Protein AF-A0A2N7JYB6-F1 (afdb_monomer_lite)

pLDDT: mean 94.89, std 7.23, range [51.0, 98.69]

InterPro domains:
  IPR009045 Peptidase M74/Hedgehog-like, zinc-binding domain superfamily [G3DSA:3.30.1380.10] (2-72)
  IPR009045 Peptidase M74/Hedgehog-like, zinc-binding domain superfamily [SSF55166] (7-72)
  IPR039561 Peptidase M15C [PF13539] (6-72)

Structure (mmCIF, N/CA/C/O backbone):
data_AF-A0A2N7JYB6-F1
#
_entry.id   AF-A0A2N7JYB6-F1
#
loop_
_atom_site.group_PDB
_atom_site.id
_atom_site.type_symbol
_atom_site.label_atom_id
_atom_site.label_alt_id
_atom_site.label_comp_id
_atom_site.label_asym_id
_atom_site.label_entity_id
_atom_site.label_seq_id
_atom_site.pdbx_PDB_ins_code
_atom_site.Cartn_x
_atom_site.Cartn_y
_atom_site.Cartn_z
_atom_site.occupancy
_atom_site.B_iso_or_equiv
_atom_site.auth_seq_id
_atom_site.auth_comp_id
_atom_site.auth_asym_id
_atom_site.auth_atom_id
_atom_site.pdbx_PDB_model_num
ATOM 1 N N . MET A 1 1 ? 8.824 -14.678 1.069 1.00 51.00 1 MET A N 1
ATOM 2 C CA . MET A 1 1 ? 7.664 -15.591 1.188 1.00 51.00 1 MET A CA 1
ATOM 3 C C . MET A 1 1 ? 6.733 -15.048 2.257 1.00 51.00 1 MET A C 1
ATOM 5 O O . MET A 1 1 ? 7.240 -14.546 3.256 1.00 51.00 1 MET A O 1
ATOM 9 N N . SER A 1 2 ? 5.416 -15.123 2.040 1.00 66.44 2 SER A N 1
ATOM 10 C CA . SER A 1 2 ? 4.414 -14.687 3.021 1.00 66.44 2 SER A CA 1
ATOM 11 C C . SER A 1 2 ? 4.561 -15.460 4.334 1.00 66.44 2 SER A C 1
ATOM 13 O O . SER A 1 2 ? 4.788 -16.669 4.327 1.00 66.44 2 SER A O 1
ATOM 15 N N . GLN A 1 3 ? 4.428 -14.764 5.463 1.00 77.69 3 GLN A N 1
ATOM 16 C CA . GLN A 1 3 ? 4.369 -15.392 6.786 1.00 77.69 3 GLN A CA 1
ATOM 17 C C . GLN A 1 3 ? 2.967 -15.925 7.115 1.00 77.69 3 GLN A C 1
ATOM 19 O O . GLN A 1 3 ? 2.766 -16.486 8.187 1.00 77.69 3 GLN A O 1
ATOM 24 N N . LEU A 1 4 ? 1.994 -15.739 6.224 1.00 86.38 4 LEU A N 1
ATOM 25 C CA . LEU A 1 4 ? 0.594 -16.102 6.413 1.00 86.38 4 LEU A CA 1
ATOM 26 C C . LEU A 1 4 ? 0.274 -17.359 5.601 1.00 86.38 4 LEU A C 1
ATOM 28 O O . LEU A 1 4 ? 0.804 -17.547 4.508 1.00 86.38 4 LEU A O 1
ATOM 32 N N . ASP A 1 5 ? -0.582 -18.220 6.147 1.00 87.19 5 ASP A N 1
ATOM 33 C CA . ASP A 1 5 ? -0.963 -19.502 5.528 1.00 87.19 5 ASP A CA 1
ATOM 34 C C . ASP A 1 5 ? -2.400 -19.508 4.990 1.00 87.19 5 ASP A C 1
ATOM 36 O O . ASP A 1 5 ? -2.846 -20.500 4.420 1.00 87.19 5 ASP A O 1
ATOM 40 N N . GLY A 1 6 ? -3.131 -18.405 5.166 1.00 85.12 6 GLY A N 1
ATOM 41 C CA . GLY A 1 6 ? -4.483 -18.239 4.644 1.00 85.12 6 GLY A CA 1
ATOM 42 C C . GLY A 1 6 ? -5.561 -19.047 5.371 1.00 85.12 6 GLY A C 1
ATOM 43 O O . GLY A 1 6 ? -6.730 -18.926 5.013 1.00 85.12 6 GLY A O 1
ATOM 44 N N . HIS A 1 7 ? -5.206 -19.840 6.389 1.00 86.44 7 HIS A N 1
ATOM 45 C CA . HIS A 1 7 ? -6.154 -20.667 7.138 1.00 86.44 7 HIS A CA 1
ATOM 46 C C . HIS A 1 7 ? -6.067 -20.438 8.651 1.00 86.44 7 HIS A C 1
ATOM 48 O O . HIS A 1 7 ? -7.017 -19.951 9.255 1.00 86.44 7 HIS A O 1
ATOM 54 N N . LYS A 1 8 ? -4.921 -20.741 9.273 1.00 89.31 8 LYS A N 1
ATOM 55 C CA . LYS A 1 8 ? -4.670 -20.453 10.697 1.00 89.31 8 LYS A CA 1
ATOM 56 C C . LYS A 1 8 ? -4.167 -19.027 10.903 1.00 89.31 8 LYS A C 1
ATOM 58 O O . LYS A 1 8 ? -4.372 -18.445 11.964 1.00 89.31 8 LYS A O 1
ATOM 63 N N . ARG A 1 9 ? -3.503 -18.465 9.893 1.00 87.31 9 ARG A N 1
ATOM 64 C CA . ARG A 1 9 ? -2.986 -17.094 9.865 1.00 87.31 9 ARG A CA 1
ATOM 65 C C . ARG A 1 9 ? -3.533 -16.402 8.619 1.00 87.31 9 ARG A C 1
ATOM 67 O O . ARG A 1 9 ? -2.906 -16.492 7.560 1.00 87.31 9 ARG A O 1
ATOM 74 N N . PRO A 1 10 ? -4.714 -15.768 8.718 1.00 89.88 10 PRO A N 1
ATOM 75 C CA . PRO A 1 10 ? -5.372 -15.170 7.567 1.00 89.88 10 PRO A CA 1
ATOM 76 C C . PRO A 1 10 ? -4.687 -13.874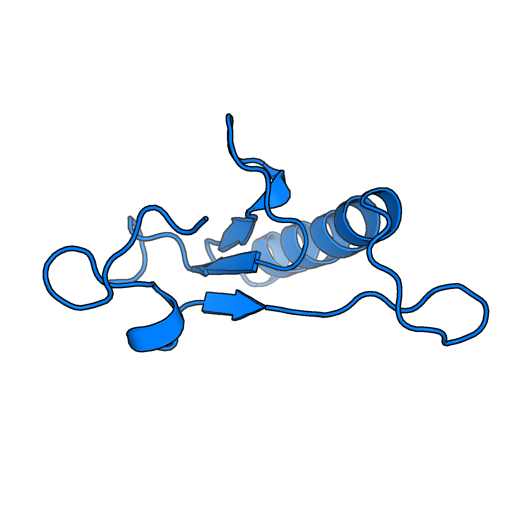 7.117 1.00 89.88 10 PRO A C 1
ATOM 78 O O . PRO A 1 10 ? -4.259 -13.039 7.928 1.00 89.88 10 PRO A O 1
ATOM 81 N N . SER A 1 11 ? -4.628 -13.703 5.798 1.00 92.94 11 SER A N 1
ATOM 82 C CA . SER A 1 11 ? -4.216 -12.465 5.135 1.00 92.94 11 SER A CA 1
ATOM 83 C C . SER A 1 11 ? -5.323 -11.419 5.179 1.00 92.94 11 SER A C 1
ATOM 85 O O . SER A 1 11 ? -6.504 -11.750 5.099 1.00 92.94 11 SER A O 1
ATOM 87 N N . ARG A 1 12 ? -4.943 -10.137 5.251 1.00 94.94 12 ARG A N 1
ATOM 88 C CA . ARG A 1 12 ? -5.892 -9.013 5.152 1.00 94.94 12 ARG A CA 1
ATOM 89 C C . ARG A 1 12 ? -6.553 -8.915 3.781 1.00 94.94 12 ARG A C 1
ATOM 91 O O . ARG A 1 12 ? -7.673 -8.425 3.687 1.00 94.94 12 ARG A O 1
ATOM 98 N N . HIS A 1 13 ? -5.911 -9.460 2.750 1.00 95.88 13 HIS A N 1
ATOM 99 C CA . HIS A 1 13 ? -6.508 -9.602 1.422 1.00 95.88 13 HIS A CA 1
ATOM 100 C C . HIS A 1 13 ? -7.758 -10.493 1.445 1.00 95.88 13 HIS A C 1
ATOM 102 O O . HIS A 1 13 ? -8.729 -10.203 0.757 1.00 95.88 13 HIS A O 1
ATOM 108 N N . GLN A 1 14 ? -7.795 -11.537 2.285 1.00 95.31 14 GLN A N 1
ATOM 109 C CA . GLN A 1 14 ? -8.947 -12.450 2.354 1.00 95.31 14 GLN A CA 1
ATOM 110 C C . GLN A 1 14 ? -10.188 -11.797 2.964 1.00 95.31 14 GLN A C 1
ATOM 112 O O . GLN A 1 14 ? -11.305 -12.171 2.624 1.00 95.31 14 GLN A O 1
ATOM 117 N N . SER A 1 15 ? -9.997 -10.829 3.860 1.00 94.94 15 SER A N 1
ATOM 118 C CA . SER A 1 15 ? -11.093 -10.068 4.455 1.00 94.94 15 SER A CA 1
ATOM 119 C C . SER A 1 15 ? -11.435 -8.804 3.658 1.00 94.94 15 SER A C 1
ATOM 121 O O . SER A 1 15 ? -12.259 -8.023 4.121 1.00 94.94 15 SER A O 1
ATOM 123 N N . GLY A 1 16 ? -10.795 -8.555 2.508 1.00 96.00 16 GLY A N 1
ATOM 124 C CA . GLY A 1 16 ? -11.005 -7.344 1.703 1.00 96.00 16 GLY A CA 1
ATOM 125 C C . GLY A 1 16 ? -10.445 -6.060 2.325 1.00 96.00 16 GLY A C 1
ATOM 126 O O . GLY A 1 16 ? -10.832 -4.964 1.937 1.00 96.00 16 GLY A O 1
ATOM 127 N N . HIS A 1 17 ? -9.546 -6.180 3.301 1.00 97.69 17 HIS A N 1
ATOM 128 C CA . HIS A 1 17 ? -8.990 -5.048 4.044 1.00 97.69 17 HIS A CA 1
ATOM 129 C C . HIS A 1 17 ? -7.579 -4.650 3.594 1.00 97.69 17 HIS A C 1
ATOM 131 O O . HIS A 1 17 ? -6.949 -3.799 4.223 1.00 97.69 17 HIS A O 1
ATOM 137 N N . ALA A 1 18 ? -7.054 -5.292 2.557 1.00 97.62 18 ALA A N 1
ATOM 138 C CA . ALA A 1 18 ? -5.781 -4.944 1.954 1.00 97.62 18 ALA A CA 1
ATOM 139 C C . ALA A 1 18 ? -5.896 -4.949 0.438 1.00 97.62 18 ALA A C 1
ATOM 141 O O . ALA A 1 18 ? -6.752 -5.634 -0.125 1.00 97.62 18 ALA A O 1
ATOM 142 N N . ILE A 1 19 ? -5.015 -4.179 -0.183 1.00 97.88 19 ILE A N 1
ATOM 143 C CA . ILE A 1 19 ? -4.806 -4.154 -1.621 1.00 97.88 19 ILE A CA 1
ATOM 144 C C . ILE A 1 19 ? -3.309 -4.173 -1.902 1.00 97.88 19 ILE A C 1
ATOM 146 O O . ILE A 1 19 ? -2.513 -3.672 -1.105 1.00 97.88 19 ILE A O 1
ATOM 150 N N . ASP A 1 20 ? -2.971 -4.682 -3.079 1.00 98.00 20 ASP A N 1
ATOM 151 C CA . ASP A 1 20 ? -1.654 -4.512 -3.670 1.00 98.00 20 ASP A CA 1
ATOM 152 C C . ASP A 1 20 ? -1.807 -3.640 -4.913 1.00 98.00 20 ASP A C 1
ATOM 154 O O . ASP A 1 20 ? -2.779 -3.766 -5.665 1.00 98.00 20 ASP A O 1
ATOM 158 N N . PHE A 1 21 ? -0.847 -2.751 -5.134 1.00 98.06 21 PHE A N 1
ATOM 159 C CA . PHE A 1 21 ? -0.791 -1.919 -6.330 1.00 98.06 21 PHE A CA 1
ATOM 160 C C . PHE A 1 21 ? 0.541 -2.095 -7.053 1.00 98.06 21 PHE A C 1
ATOM 162 O O . PHE A 1 21 ? 1.542 -2.514 -6.476 1.00 98.06 21 PHE A O 1
ATOM 169 N N . VAL A 1 22 ? 0.557 -1.741 -8.336 1.00 98.12 22 VAL A N 1
ATOM 170 C CA . VAL A 1 22 ? 1.770 -1.747 -9.152 1.00 98.12 22 VAL A CA 1
ATOM 171 C C . VAL A 1 22 ? 2.157 -0.319 -9.513 1.00 98.12 22 VAL A C 1
ATOM 173 O O . VAL A 1 22 ? 1.302 0.499 -9.859 1.00 98.12 22 VAL A O 1
ATOM 176 N N . ALA A 1 23 ? 3.446 -0.007 -9.409 1.00 98.31 23 ALA A N 1
ATOM 177 C CA . ALA A 1 23 ? 3.972 1.284 -9.823 1.00 98.31 23 ALA A CA 1
ATOM 178 C C . ALA A 1 23 ? 4.222 1.315 -11.336 1.00 98.31 23 ALA A C 1
ATOM 180 O O . ALA A 1 23 ? 4.700 0.339 -11.920 1.00 98.31 23 ALA A O 1
ATOM 181 N N . TYR A 1 24 ? 3.952 2.467 -11.945 1.00 98.19 24 TYR A N 1
ATOM 182 C CA . TYR A 1 24 ? 4.372 2.789 -13.303 1.00 98.19 24 TYR A CA 1
ATOM 183 C C . TYR A 1 24 ? 5.486 3.835 -13.252 1.00 98.19 24 TYR A C 1
ATOM 185 O O . TYR A 1 24 ? 5.411 4.783 -12.467 1.00 98.19 24 TYR A O 1
ATOM 193 N N . ASP A 1 25 ? 6.520 3.645 -14.064 1.00 97.88 25 ASP A N 1
ATOM 194 C CA . ASP A 1 25 ? 7.583 4.626 -14.248 1.00 97.88 25 ASP A CA 1
ATOM 195 C C . ASP A 1 25 ? 7.133 5.793 -15.145 1.00 97.88 25 ASP A C 1
ATOM 197 O O . ASP A 1 25 ? 6.022 5.828 -15.683 1.00 97.88 25 ASP A O 1
ATOM 201 N N . GLU A 1 26 ? 8.020 6.764 -15.331 1.00 97.44 26 GLU A N 1
ATOM 202 C CA . GLU A 1 26 ? 7.810 7.935 -16.184 1.00 97.44 26 GLU A CA 1
ATOM 203 C C . GLU A 1 26 ? 7.515 7.601 -17.658 1.00 97.44 26 GLU A C 1
ATOM 205 O O . GLU A 1 26 ? 6.971 8.436 -18.378 1.00 97.44 26 GLU A O 1
ATOM 210 N N . ASN A 1 27 ? 7.819 6.381 -18.107 1.00 97.94 27 ASN A N 1
ATOM 211 C CA . ASN A 1 27 ? 7.554 5.890 -19.458 1.00 97.94 27 ASN A CA 1
ATOM 212 C C . ASN A 1 27 ? 6.314 4.984 -19.516 1.00 97.94 27 ASN A C 1
ATOM 214 O O . ASN A 1 27 ? 6.125 4.263 -20.499 1.00 97.94 27 ASN A O 1
ATOM 218 N N . SER A 1 28 ? 5.471 5.004 -18.478 1.00 97.19 28 SER A N 1
ATOM 219 C CA . SER A 1 28 ? 4.276 4.159 -18.359 1.00 97.19 28 SER A CA 1
ATOM 220 C C . SER A 1 28 ? 4.579 2.657 -18.403 1.00 97.19 28 SER A C 1
ATOM 222 O O . SER A 1 28 ? 3.743 1.860 -18.838 1.00 97.19 28 SER A O 1
ATOM 224 N N . LYS A 1 29 ? 5.755 2.237 -17.929 1.00 98.44 29 LYS A N 1
ATOM 225 C CA . LYS A 1 29 ? 6.096 0.820 -17.763 1.00 98.44 29 LYS A CA 1
ATOM 226 C C . LYS A 1 29 ? 5.946 0.403 -16.312 1.00 98.44 29 LYS A C 1
ATOM 228 O O . LYS A 1 29 ? 6.291 1.147 -15.401 1.00 98.44 29 LYS A O 1
ATOM 233 N N . VAL A 1 30 ? 5.470 -0.822 -16.105 1.00 98.19 30 VAL A N 1
ATOM 234 C CA . VAL A 1 30 ? 5.443 -1.442 -14.778 1.00 98.19 30 VAL A CA 1
ATOM 235 C C . VAL A 1 30 ? 6.859 -1.504 -14.207 1.00 98.19 30 VAL A C 1
ATOM 237 O O . VAL A 1 30 ? 7.784 -1.965 -14.878 1.00 98.19 30 VAL A O 1
ATOM 240 N N . THR A 1 31 ? 7.011 -1.086 -12.953 1.00 97.94 31 THR A N 1
ATOM 241 C CA . THR A 1 31 ? 8.277 -1.127 -12.224 1.00 97.94 31 THR A CA 1
ATOM 242 C C . THR A 1 31 ? 8.108 -1.685 -10.813 1.00 97.94 31 THR A C 1
ATOM 244 O O . THR A 1 31 ? 7.079 -1.520 -10.155 1.00 97.94 31 THR A O 1
ATOM 247 N N . TRP A 1 32 ? 9.161 -2.344 -10.337 1.00 97.44 32 TRP A N 1
ATOM 248 C CA . TRP A 1 32 ? 9.280 -2.879 -8.978 1.00 97.44 32 TRP A CA 1
ATOM 249 C C . TRP A 1 32 ? 10.348 -2.132 -8.163 1.00 97.44 32 TRP A C 1
ATOM 251 O O . TRP A 1 32 ? 10.678 -2.542 -7.053 1.00 97.44 32 TRP A O 1
ATOM 261 N N . ASP A 1 33 ? 10.904 -1.043 -8.709 1.00 97.88 33 ASP A N 1
ATOM 262 C CA . ASP A 1 33 ? 11.874 -0.206 -8.004 1.00 97.88 33 ASP A CA 1
ATOM 263 C C . ASP A 1 33 ? 11.197 0.476 -6.807 1.00 97.88 33 ASP A C 1
ATOM 265 O O . ASP A 1 33 ? 10.233 1.236 -6.937 1.00 97.88 33 ASP A O 1
ATOM 269 N N . PHE A 1 34 ? 11.728 0.182 -5.622 1.00 97.50 34 PHE A N 1
ATOM 270 C CA . PHE A 1 34 ? 11.156 0.551 -4.337 1.00 97.50 34 PHE A CA 1
ATOM 271 C C . PHE A 1 34 ? 10.962 2.068 -4.176 1.00 97.50 34 PHE A C 1
ATOM 273 O O . PHE A 1 34 ? 10.025 2.492 -3.496 1.0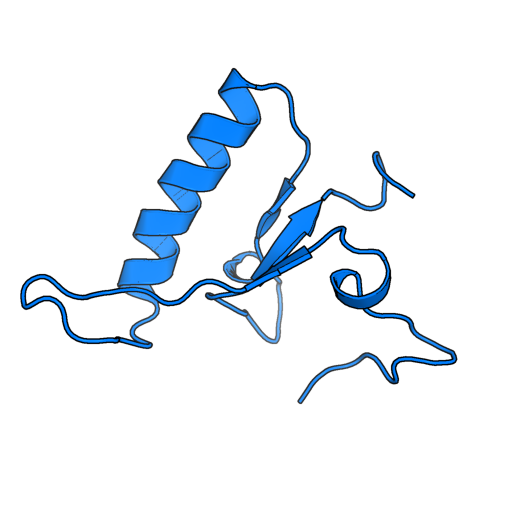0 97.50 34 PHE A O 1
ATOM 280 N N . LYS A 1 35 ? 11.772 2.897 -4.853 1.00 97.94 35 LYS A N 1
ATOM 281 C CA . LYS A 1 35 ? 11.650 4.365 -4.787 1.00 97.94 35 LYS A CA 1
ATOM 282 C C . LYS A 1 35 ? 10.281 4.871 -5.264 1.00 97.94 35 LYS A C 1
ATOM 284 O O . LYS A 1 35 ? 9.768 5.850 -4.724 1.00 97.94 35 LYS A O 1
ATOM 289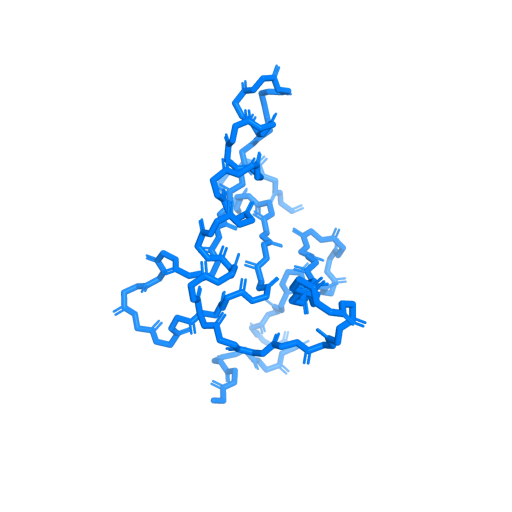 N N . TYR A 1 36 ? 9.666 4.199 -6.244 1.00 98.50 36 TYR A N 1
ATOM 290 C CA . TYR A 1 36 ? 8.331 4.570 -6.724 1.00 98.50 36 TYR A CA 1
ATOM 291 C C . TYR A 1 36 ? 7.268 4.223 -5.681 1.00 98.50 36 TYR A C 1
ATOM 293 O O . TYR A 1 36 ? 6.378 5.029 -5.424 1.00 98.50 36 TYR A O 1
ATOM 301 N N . TYR A 1 37 ? 7.397 3.075 -5.014 1.00 98.56 37 TYR A N 1
ATOM 302 C CA . TYR A 1 37 ? 6.495 2.687 -3.929 1.00 98.56 37 TYR A CA 1
ATOM 303 C C . TYR A 1 37 ? 6.630 3.617 -2.717 1.00 98.56 37 TYR A C 1
ATOM 305 O O . TYR A 1 37 ? 5.621 3.948 -2.106 1.00 98.56 37 TYR A O 1
A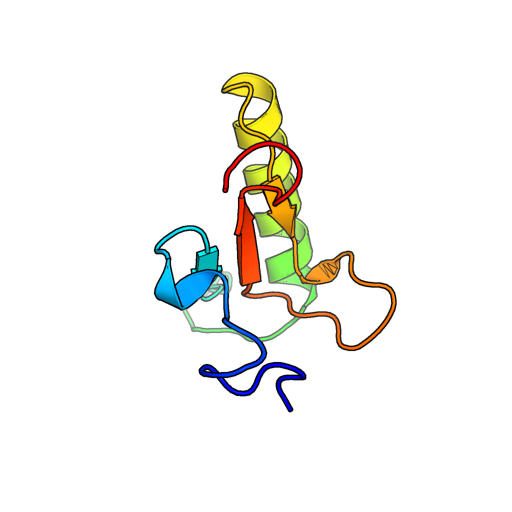TOM 313 N N . GLU A 1 38 ? 7.829 4.123 -2.402 1.00 98.25 38 GLU A N 1
ATOM 314 C CA . GLU A 1 38 ? 8.017 5.171 -1.382 1.00 98.25 38 GLU A CA 1
ATOM 315 C C . GLU A 1 38 ? 7.338 6.494 -1.753 1.00 98.25 38 GLU A C 1
ATOM 317 O O . GLU A 1 38 ? 6.781 7.172 -0.887 1.00 98.25 38 GLU A O 1
ATOM 322 N N . ALA A 1 39 ? 7.374 6.887 -3.028 1.00 98.25 39 ALA A N 1
ATOM 323 C CA . ALA A 1 39 ? 6.678 8.083 -3.496 1.00 98.25 39 ALA A CA 1
ATOM 324 C C . ALA A 1 39 ? 5.152 7.905 -3.437 1.00 98.25 39 ALA A C 1
ATOM 326 O O . ALA A 1 39 ? 4.452 8.758 -2.888 1.00 98.25 39 ALA A O 1
ATOM 327 N N . ILE A 1 40 ? 4.642 6.775 -3.929 1.00 98.38 40 ILE A N 1
ATOM 328 C CA . ILE A 1 40 ? 3.212 6.443 -3.903 1.00 98.38 40 ILE A CA 1
ATOM 329 C C . ILE A 1 40 ? 2.716 6.307 -2.457 1.00 98.38 40 ILE A C 1
ATOM 331 O O . ILE A 1 40 ? 1.655 6.831 -2.120 1.00 98.38 40 ILE A O 1
ATOM 335 N N . SER A 1 41 ? 3.494 5.697 -1.559 1.00 98.12 41 SER A N 1
ATOM 336 C CA . SER A 1 41 ? 3.084 5.529 -0.162 1.00 98.12 41 SER A CA 1
ATOM 337 C C . SER A 1 41 ? 2.950 6.853 0.582 1.00 98.12 41 SER A C 1
ATOM 339 O O . SER A 1 41 ? 2.080 6.979 1.442 1.00 98.12 41 SER A O 1
ATOM 341 N N . LYS A 1 42 ? 3.735 7.881 0.230 1.00 98.44 42 LYS A N 1
ATOM 342 C CA . LYS A 1 42 ? 3.529 9.244 0.750 1.00 98.44 42 LYS A CA 1
ATOM 343 C C . LYS A 1 42 ? 2.160 9.794 0.350 1.00 98.44 42 LYS A C 1
ATOM 345 O O . LYS A 1 42 ? 1.504 10.396 1.199 1.00 98.44 42 LYS A O 1
ATOM 350 N N . ALA A 1 43 ? 1.716 9.551 -0.885 1.00 98.44 43 ALA A N 1
ATOM 351 C CA . ALA A 1 43 ? 0.388 9.951 -1.349 1.00 98.44 43 ALA A CA 1
ATOM 352 C C . ALA A 1 43 ? -0.725 9.177 -0.622 1.00 98.44 43 ALA A C 1
ATOM 354 O O . ALA A 1 43 ? -1.642 9.800 -0.093 1.00 98.44 43 ALA A O 1
ATOM 355 N N . PHE A 1 44 ? -0.599 7.850 -0.483 1.00 98.25 44 PHE A N 1
ATOM 356 C CA . PHE A 1 44 ? -1.529 7.044 0.325 1.00 98.25 44 PHE A CA 1
ATOM 357 C C . PHE A 1 44 ? -1.618 7.551 1.768 1.00 98.25 44 PHE A C 1
ATOM 359 O O . PHE A 1 44 ? -2.711 7.766 2.278 1.00 98.25 44 PHE A O 1
ATOM 366 N N . LYS A 1 45 ? -0.476 7.800 2.423 1.00 98.19 45 LYS A N 1
ATOM 367 C CA . LYS A 1 45 ? -0.424 8.315 3.801 1.00 98.19 45 LYS A CA 1
ATOM 368 C C . LYS A 1 45 ? -1.027 9.715 3.925 1.00 98.19 45 LYS A C 1
ATOM 370 O O . LYS A 1 45 ? -1.583 10.029 4.972 1.00 98.19 45 LYS A O 1
ATOM 375 N N . GLN A 1 46 ? -0.885 10.566 2.909 1.00 98.69 46 GLN A N 1
ATOM 376 C CA . GLN A 1 46 ? -1.527 11.881 2.882 1.00 98.69 46 GLN A CA 1
ATOM 377 C C . GLN A 1 46 ? -3.049 11.736 2.801 1.00 98.69 46 GLN A C 1
ATOM 379 O O . GLN A 1 46 ? -3.737 12.241 3.683 1.00 98.69 46 GLN A O 1
ATOM 384 N N . ALA A 1 47 ? -3.558 10.970 1.834 1.00 98.44 47 ALA A N 1
ATOM 385 C CA . ALA A 1 47 ? -4.992 10.725 1.680 1.00 98.44 47 ALA A CA 1
ATOM 386 C C . ALA A 1 47 ? -5.602 10.044 2.918 1.00 98.44 47 ALA A C 1
ATOM 388 O O . ALA A 1 47 ? -6.669 10.428 3.379 1.00 98.44 47 ALA A O 1
ATOM 389 N N . ALA A 1 48 ? -4.895 9.079 3.511 1.00 98.25 48 ALA A N 1
ATOM 390 C CA . ALA A 1 48 ? -5.303 8.413 4.744 1.00 98.25 48 ALA A CA 1
ATOM 391 C C . ALA A 1 48 ? -5.481 9.400 5.911 1.00 98.25 48 ALA A C 1
ATOM 393 O O . ALA A 1 48 ? -6.434 9.279 6.675 1.00 98.25 48 ALA A O 1
ATOM 394 N N . ARG A 1 49 ? -4.599 10.405 6.032 1.00 98.38 49 ARG A N 1
ATOM 395 C CA . ARG A 1 49 ? -4.753 11.477 7.029 1.00 98.38 49 ARG A CA 1
ATOM 396 C C . ARG A 1 49 ? -5.943 12.382 6.725 1.00 98.38 49 ARG A C 1
ATOM 398 O O . ARG A 1 49 ? -6.679 12.707 7.644 1.00 98.38 49 ARG A O 1
ATOM 405 N N . GLU A 1 50 ? -6.115 12.789 5.470 1.00 98.69 50 GLU A N 1
ATOM 406 C CA . GLU A 1 50 ? -7.205 13.685 5.046 1.00 98.69 50 GLU A CA 1
ATOM 407 C C . GLU A 1 50 ? -8.589 13.053 5.208 1.00 98.69 50 GLU A C 1
ATOM 409 O O . GLU A 1 50 ? -9.545 13.740 5.551 1.00 98.69 50 GLU A O 1
ATOM 414 N N . LEU A 1 51 ? -8.686 11.746 4.967 1.00 98.31 51 LEU A N 1
ATOM 415 C CA . LEU A 1 51 ? -9.927 10.976 5.049 1.00 98.31 51 LEU A CA 1
ATOM 416 C C . LEU A 1 51 ? -10.132 10.306 6.414 1.00 98.31 51 LEU A C 1
ATOM 418 O O . LEU A 1 51 ? -11.098 9.568 6.582 1.00 98.31 51 LEU A O 1
ATOM 422 N N . GLU A 1 52 ? -9.212 10.515 7.359 1.00 98.06 52 GLU A N 1
ATOM 423 C CA . GLU A 1 52 ? -9.231 9.894 8.689 1.00 98.06 52 GLU A CA 1
ATOM 424 C C . GLU A 1 52 ? -9.306 8.350 8.651 1.00 98.06 52 GLU A C 1
ATOM 426 O O . GLU A 1 52 ? -9.908 7.703 9.509 1.00 98.06 52 GLU A O 1
ATOM 431 N N . VAL A 1 53 ? -8.654 7.728 7.663 1.00 98.06 53 VAL A N 1
ATOM 432 C CA . VAL A 1 53 ? -8.601 6.268 7.496 1.00 98.06 53 VAL A CA 1
ATOM 433 C C . VAL A 1 53 ? -7.281 5.728 8.035 1.00 98.06 53 VAL A C 1
ATOM 435 O O . VAL A 1 53 ? -6.202 6.080 7.561 1.00 98.06 53 VAL A O 1
ATOM 438 N N . SER A 1 54 ? -7.336 4.820 9.013 1.00 97.94 54 SER A N 1
ATOM 439 C CA . SER A 1 54 ? -6.115 4.222 9.571 1.00 97.94 54 SER A CA 1
ATOM 440 C C . SER A 1 54 ? -5.558 3.123 8.658 1.00 97.94 54 SER A C 1
ATOM 442 O O . SER A 1 54 ? -6.100 2.018 8.595 1.00 97.94 54 SER A O 1
ATOM 444 N N . THR A 1 55 ? -4.443 3.406 7.981 1.00 98.06 55 THR A N 1
ATOM 445 C CA . THR A 1 55 ? -3.757 2.469 7.072 1.00 98.06 55 THR A CA 1
ATOM 446 C C . THR A 1 55 ? -2.336 2.139 7.526 1.00 98.06 55 THR A C 1
ATOM 448 O O . THR A 1 55 ? -1.661 2.969 8.135 1.00 98.06 55 THR A O 1
ATOM 451 N N . ILE A 1 56 ? -1.847 0.964 7.140 1.00 97.69 56 ILE A N 1
ATOM 452 C CA . ILE A 1 56 ? -0.459 0.513 7.267 1.00 97.69 56 ILE A CA 1
ATOM 453 C C . ILE A 1 56 ? 0.076 0.229 5.861 1.00 97.69 56 ILE A C 1
ATOM 455 O O . ILE A 1 56 ? -0.608 -0.383 5.044 1.00 97.69 56 ILE A O 1
ATOM 459 N N . TRP A 1 57 ? 1.310 0.650 5.587 1.00 98.50 57 TRP A N 1
ATOM 460 C CA . TRP A 1 57 ? 2.010 0.333 4.344 1.00 98.50 57 TRP A CA 1
ATOM 461 C C . TRP A 1 57 ? 3.073 -0.743 4.588 1.00 98.50 57 TRP A C 1
ATOM 463 O O . TRP A 1 57 ? 3.873 -0.623 5.519 1.00 98.50 57 TRP A O 1
ATOM 473 N N . GLY A 1 58 ? 3.112 -1.776 3.744 1.00 97.56 58 GLY A N 1
ATOM 474 C CA . GLY A 1 58 ? 4.054 -2.891 3.863 1.00 97.56 58 GLY A CA 1
ATOM 475 C C . GLY A 1 58 ? 5.520 -2.474 3.748 1.00 97.56 58 GLY A C 1
ATOM 476 O O . GLY A 1 58 ? 6.411 -3.102 4.326 1.00 97.56 58 GLY A O 1
ATOM 477 N N . GLY A 1 59 ? 5.791 -1.354 3.079 1.00 97.06 59 GLY A N 1
ATOM 478 C CA . GLY A 1 59 ? 7.130 -0.787 2.975 1.00 97.06 59 GLY A CA 1
ATOM 479 C C . GLY A 1 59 ? 7.684 -0.207 4.281 1.00 97.06 59 GLY A C 1
ATOM 480 O O . GLY A 1 59 ? 8.892 0.020 4.353 1.00 97.06 59 GLY A O 1
ATOM 481 N N . ASP A 1 60 ? 6.857 -0.002 5.312 1.00 97.00 60 ASP A N 1
ATOM 482 C CA . ASP A 1 60 ? 7.299 0.446 6.644 1.00 97.00 60 ASP A CA 1
ATOM 483 C C . ASP A 1 60 ? 7.613 -0.722 7.600 1.00 97.00 60 ASP A C 1
ATOM 485 O O . ASP A 1 60 ? 8.048 -0.503 8.735 1.00 97.00 60 ASP A O 1
ATOM 489 N N . TRP A 1 61 ? 7.390 -1.976 7.190 1.00 95.31 61 TRP A N 1
ATOM 490 C CA . TRP A 1 61 ? 7.669 -3.132 8.042 1.00 95.31 61 TRP A CA 1
ATOM 491 C C . TRP A 1 61 ? 9.167 -3.273 8.350 1.00 95.31 61 TRP A C 1
ATOM 493 O O . TRP A 1 61 ? 10.032 -3.032 7.508 1.00 95.31 61 TRP A O 1
ATOM 503 N N . LYS A 1 62 ? 9.491 -3.710 9.577 1.00 92.75 62 LYS A N 1
ATOM 504 C CA . LYS A 1 62 ? 10.885 -3.859 10.049 1.00 92.75 62 LYS A CA 1
ATOM 505 C C . LYS A 1 62 ? 11.681 -4.915 9.275 1.00 92.75 62 LYS A C 1
ATOM 507 O O . LYS A 1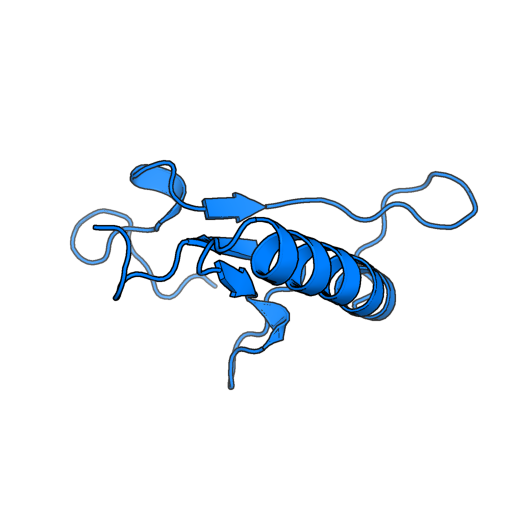 62 ? 12.904 -4.841 9.210 1.00 92.75 62 LYS A O 1
ATOM 512 N N . SER A 1 63 ? 11.001 -5.913 8.727 1.00 90.38 63 SER A N 1
ATOM 513 C CA . SER A 1 63 ? 11.568 -6.969 7.892 1.00 90.38 63 SER A CA 1
ATOM 514 C C . SER A 1 63 ? 10.550 -7.357 6.823 1.00 90.38 63 SER A C 1
ATOM 516 O O . SER A 1 63 ? 9.361 -7.099 6.990 1.00 90.38 63 SER A O 1
ATOM 518 N N . LEU A 1 64 ? 11.024 -7.954 5.722 1.00 89.69 64 LEU A N 1
ATOM 519 C CA . LEU A 1 64 ? 10.184 -8.326 4.573 1.00 89.69 64 LEU A CA 1
ATOM 520 C C . LEU A 1 64 ? 9.352 -7.143 4.041 1.00 89.69 64 LEU A C 1
ATOM 522 O O . LEU A 1 64 ? 8.157 -7.287 3.815 1.00 89.69 64 LEU A O 1
ATOM 526 N N . ARG A 1 65 ? 9.994 -5.976 3.867 1.00 94.94 65 ARG A N 1
ATOM 527 C CA . ARG A 1 65 ? 9.354 -4.767 3.323 1.00 94.94 65 ARG A CA 1
ATOM 528 C C . ARG A 1 65 ? 8.647 -5.092 2.008 1.00 94.94 65 ARG A C 1
ATOM 530 O O . ARG A 1 65 ? 9.275 -5.627 1.095 1.00 94.94 65 ARG A O 1
ATOM 537 N N . ASP A 1 66 ? 7.379 -4.713 1.928 1.00 96.56 66 ASP A N 1
ATOM 538 C CA . ASP A 1 66 ? 6.502 -5.006 0.797 1.00 96.56 66 ASP A CA 1
ATOM 539 C C . ASP A 1 66 ? 5.931 -3.703 0.223 1.00 96.56 66 ASP A C 1
ATOM 541 O O . ASP A 1 66 ? 5.033 -3.086 0.793 1.00 96.56 66 ASP A O 1
ATOM 545 N N . GLY A 1 67 ? 6.537 -3.223 -0.865 1.00 97.62 67 GLY A N 1
ATOM 546 C CA . GLY A 1 67 ? 6.189 -1.941 -1.484 1.00 97.62 67 GLY A CA 1
ATOM 547 C C . GLY A 1 67 ? 4.749 -1.880 -2.018 1.00 97.62 67 GLY A C 1
ATOM 548 O O . GLY A 1 67 ? 4.073 -0.887 -1.753 1.00 97.62 67 GLY A O 1
ATOM 549 N N . PRO A 1 68 ? 4.271 -2.898 -2.752 1.00 98.00 68 PRO A N 1
ATOM 550 C CA . PRO A 1 68 ? 2.891 -2.977 -3.238 1.00 98.00 68 PRO A CA 1
ATOM 551 C C . PRO A 1 68 ? 1.794 -2.970 -2.166 1.00 98.00 68 PRO A C 1
ATOM 553 O O . PRO A 1 68 ? 0.704 -2.471 -2.437 1.00 98.00 68 PRO A O 1
ATOM 556 N N . HIS A 1 69 ? 2.050 -3.520 -0.976 1.00 98.06 69 HIS A N 1
ATOM 557 C CA . HIS A 1 69 ? 0.996 -3.838 -0.004 1.00 98.06 69 HIS A CA 1
ATOM 558 C C . HIS A 1 69 ? 0.560 -2.638 0.841 1.00 98.06 69 HIS A C 1
ATOM 560 O O . HIS A 1 69 ? 1.371 -2.013 1.531 1.00 98.06 69 HIS A O 1
ATOM 566 N N . VAL A 1 70 ? -0.744 -2.359 0.877 1.00 98.06 70 VAL A N 1
ATOM 567 C CA . VAL A 1 70 ? -1.380 -1.429 1.827 1.00 98.06 70 VAL A CA 1
ATOM 568 C C . VAL A 1 70 ? -2.567 -2.123 2.480 1.00 98.06 70 VAL A C 1
ATOM 570 O O . VAL A 1 70 ? -3.395 -2.730 1.806 1.00 98.06 70 VAL A O 1
ATOM 573 N N . GLU A 1 71 ? -2.690 -1.994 3.799 1.00 98.00 71 GLU A N 1
ATOM 574 C CA . G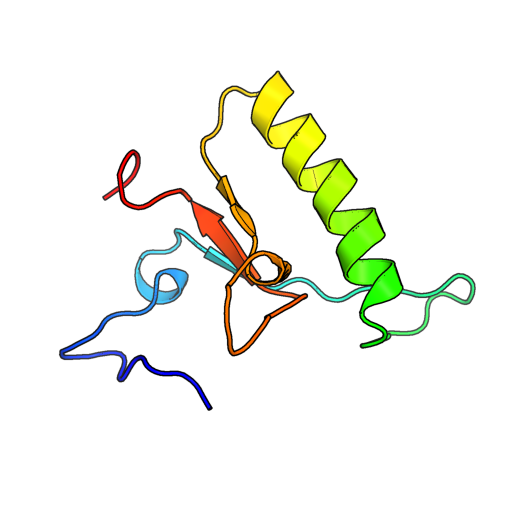LU A 1 71 ? -3.806 -2.564 4.551 1.00 98.00 71 GLU A CA 1
ATOM 575 C C . GLU A 1 71 ? -4.444 -1.574 5.521 1.00 98.00 71 GLU A C 1
ATOM 577 O O . GLU A 1 71 ? -3.795 -0.679 6.062 1.00 98.00 71 GLU A O 1
ATOM 582 N N . LEU A 1 72 ? -5.729 -1.775 5.791 1.00 98.00 72 LEU A N 1
ATOM 583 C CA . LEU A 1 72 ? -6.421 -1.142 6.904 1.00 98.00 72 LEU A CA 1
ATOM 584 C C . LEU A 1 72 ? -5.880 -1.685 8.227 1.00 98.00 72 LEU A C 1
ATOM 586 O O . LEU A 1 72 ? -5.785 -2.905 8.419 1.00 98.00 72 LEU A O 1
ATOM 590 N N . ASN A 1 73 ? -5.580 -0.775 9.153 1.00 96.38 73 ASN A N 1
ATOM 591 C CA . ASN A 1 73 ? -4.993 -1.093 10.448 1.00 96.38 73 ASN A CA 1
ATOM 592 C C . ASN A 1 73 ? -5.892 -2.050 11.245 1.00 96.38 73 ASN A C 1
ATOM 594 O O . ASN A 1 73 ? -7.036 -1.724 11.562 1.00 96.38 73 ASN A O 1
ATOM 598 N N . ARG A 1 74 ? -5.348 -3.214 11.619 1.00 93.94 74 ARG A N 1
ATOM 599 C CA . ARG A 1 74 ? -6.060 -4.253 12.385 1.00 93.94 74 ARG A CA 1
ATOM 600 C C . ARG A 1 74 ? -6.574 -3.784 13.747 1.00 93.94 74 ARG A C 1
ATOM 602 O O . ARG A 1 74 ? -7.505 -4.383 14.267 1.00 93.94 74 ARG A O 1
ATOM 609 N N . LEU A 1 75 ? -5.970 -2.748 14.333 1.00 94.69 75 LEU A N 1
ATOM 610 C CA . LEU A 1 75 ? -6.425 -2.182 15.607 1.00 94.69 75 LEU A CA 1
ATOM 611 C C . LEU A 1 75 ? -7.702 -1.342 15.464 1.00 94.69 75 LEU A C 1
ATOM 613 O O . LEU A 1 75 ? -8.343 -1.051 16.467 1.00 94.69 75 LEU A O 1
ATOM 617 N N . VAL A 1 76 ? -8.050 -0.944 14.237 1.00 96.75 76 VAL A N 1
ATOM 618 C CA . VAL A 1 76 ? -9.206 -0.085 13.935 1.00 96.75 76 VAL A CA 1
ATOM 619 C C . VAL A 1 76 ? -10.273 -0.846 13.145 1.00 96.75 76 VAL A C 1
ATOM 621 O O . VAL A 1 76 ? -11.459 -0.663 13.398 1.00 96.75 76 VAL A O 1
ATOM 624 N N . TYR A 1 77 ? -9.863 -1.725 12.224 1.00 94.81 77 TYR A N 1
ATOM 625 C CA . TYR A 1 77 ? -10.756 -2.457 11.325 1.00 94.81 77 TYR A CA 1
ATOM 626 C C . TYR A 1 77 ? -10.533 -3.967 11.465 1.00 94.81 77 TYR A C 1
ATOM 628 O O . TYR A 1 77 ? -9.461 -4.467 11.100 1.00 94.81 77 TYR A O 1
ATOM 636 N N . SER A 1 78 ? -11.534 -4.682 11.988 1.00 86.94 78 SER A N 1
ATOM 637 C CA . SER A 1 78 ? -11.518 -6.139 12.188 1.00 86.94 78 SER A CA 1
ATOM 638 C C . SER A 1 78 ? -11.882 -6.896 10.916 1.00 86.94 78 SER A C 1
ATOM 640 O O . SER A 1 78 ? -13.061 -6.800 10.513 1.00 86.94 78 SER A O 1
#

Secondary structure (DSSP, 8-state):
--S--SSSS--TTTTT-EEE--EE-TTS-EE--HHHHHHHHHHHHHHHHHTT--EEEGGGSSSS--SSEEEE-TTT--

Foldseek 3Di:
DDPADCPPRNDLVVVVFKFFDFFADPVRDTDPPLVRLVVVVVVVVVVCVVVVFAKDAQQPDPPPRDSRMMGGDPVVPD

Sequence (78 aa):
MSQLDGHKRPSRHQSGHAIDFVAYDENSKVTWDFKYYEAISKAFKQAARELEVSTIWGGDWKSLRDGPHVELNRLVYS

Radius of gyration: 13.33 Å; chains: 1; bounding box: 23×34×35 Å

Organism: NCBI:txid136468